Protein AF-A0A0M9ZTM3-F1 (afdb_monomer_lite)

Secondary structure (DSSP, 8-state):
------EEEETTEEEEEE-HHHHHHHHHHHHHHH----TTS-HHHHHHHHHHHHSS-HHHHHHHHHHT-S---S-EEEEEEHHHHHHHHHHHHHHHHHHHHTT---HHHHHHHHHHHHHHHHHHHHHHHTS------

Radius of gyration: 15.85 Å; chains: 1; bounding box: 47×35×42 Å

pLDDT: mean 73.2, std 14.17, range [39.12, 92.25]

Sequence (137 aa):
MRLRVQFTRDGEEFIARVRPYQADVIHRALTVFLDDGSDGDDGQDRDTALAVRLGASRETVQALAGHFAIGWTESRELRLTVDELHLLHSALTGAPVLFLERGLFSEKAFHEATDSYREHFDELALNFANYPHRQGS

Structure (mmCIF, N/CA/C/O backbone):
data_AF-A0A0M9ZTM3-F1
#
_entry.id   AF-A0A0M9ZTM3-F1
#
loop_
_atom_site.group_PDB
_atom_site.id
_atom_site.type_symbol
_atom_site.label_atom_id
_atom_site.label_alt_id
_atom_site.label_comp_id
_atom_site.label_asym_id
_atom_site.label_entity_id
_atom_site.label_seq_id
_atom_site.pdbx_PDB_ins_code
_atom_site.Cartn_x
_atom_site.Cartn_y
_atom_site.Cartn_z
_atom_site.occupancy
_atom_site.B_iso_or_equiv
_atom_site.auth_seq_id
_atom_site.auth_comp_id
_atom_site.auth_asym_id
_atom_site.auth_atom_id
_atom_site.pdbx_PDB_model_num
ATOM 1 N N . MET A 1 1 ? 16.349 -2.673 8.811 1.00 39.12 1 MET A N 1
ATOM 2 C CA . MET A 1 1 ? 15.624 -1.714 9.687 1.00 39.12 1 MET A CA 1
ATOM 3 C C . MET A 1 1 ? 14.204 -2.253 9.855 1.00 39.12 1 MET A C 1
ATOM 5 O O . MET A 1 1 ? 13.604 -2.570 8.847 1.00 39.12 1 MET A O 1
ATOM 9 N N . ARG A 1 2 ? 13.668 -2.471 11.068 1.00 39.25 2 ARG A N 1
ATOM 10 C CA . ARG A 1 2 ? 12.365 -3.168 11.235 1.00 39.25 2 ARG A CA 1
ATOM 11 C C . ARG A 1 2 ? 11.164 -2.206 11.136 1.00 39.25 2 ARG A C 1
ATOM 13 O O . ARG A 1 2 ? 11.061 -1.275 11.931 1.00 39.25 2 ARG A O 1
ATOM 20 N N . LEU A 1 3 ? 10.261 -2.440 10.179 1.00 48.16 3 LEU A N 1
ATOM 21 C CA . LEU A 1 3 ? 8.952 -1.780 10.019 1.00 48.16 3 LEU A CA 1
ATOM 22 C C . LEU A 1 3 ? 7.860 -2.435 10.867 1.00 48.16 3 LEU A C 1
ATOM 24 O O . LEU A 1 3 ? 7.270 -3.421 10.452 1.00 48.16 3 LEU A O 1
ATOM 28 N N . ARG A 1 4 ? 7.506 -1.835 12.007 1.00 50.59 4 ARG A N 1
ATOM 29 C CA . ARG A 1 4 ? 6.319 -2.250 12.770 1.00 50.59 4 ARG A CA 1
ATOM 30 C C . ARG A 1 4 ? 5.085 -1.473 12.339 1.00 50.59 4 ARG A C 1
ATOM 32 O O . ARG A 1 4 ? 5.089 -0.249 12.445 1.00 50.59 4 ARG A O 1
ATOM 39 N N . VAL A 1 5 ? 4.054 -2.181 11.883 1.00 57.62 5 VAL A N 1
ATOM 40 C CA . VAL A 1 5 ? 2.706 -1.638 11.687 1.00 57.62 5 VAL A CA 1
ATOM 41 C C . VAL A 1 5 ? 1.782 -2.407 12.619 1.00 57.62 5 VAL A C 1
ATOM 43 O O . VAL A 1 5 ? 1.770 -3.633 12.608 1.00 57.62 5 VAL A O 1
ATOM 46 N N . GLN A 1 6 ? 1.071 -1.688 13.483 1.00 59.62 6 GLN A N 1
ATOM 47 C CA . GLN A 1 6 ? 0.073 -2.278 14.365 1.00 59.62 6 GLN A CA 1
ATOM 48 C C . GLN A 1 6 ? -1.288 -2.071 13.723 1.00 59.62 6 GLN A C 1
ATOM 50 O O . GLN A 1 6 ? -1.645 -0.930 13.429 1.00 59.62 6 GLN A O 1
ATOM 55 N N . PHE A 1 7 ? -2.006 -3.170 13.510 1.00 62.34 7 PHE A N 1
ATOM 56 C CA . PHE A 1 7 ? -3.341 -3.164 12.940 1.00 62.34 7 PHE A CA 1
ATOM 57 C C . PHE A 1 7 ? -4.362 -3.484 14.015 1.00 62.34 7 PHE A C 1
ATOM 59 O O . PHE A 1 7 ? -4.269 -4.512 14.685 1.00 62.34 7 PHE A O 1
ATOM 66 N N . THR A 1 8 ? -5.337 -2.598 14.172 1.00 64.31 8 THR A N 1
ATOM 67 C CA . THR A 1 8 ? -6.471 -2.816 15.073 1.00 64.31 8 THR A CA 1
ATOM 68 C C . THR A 1 8 ? -7.734 -2.808 14.231 1.00 64.31 8 THR A C 1
ATOM 70 O O . THR A 1 8 ? -7.936 -1.881 13.452 1.00 64.31 8 THR A O 1
ATOM 73 N N . ARG A 1 9 ? -8.559 -3.849 14.340 1.00 63.78 9 ARG A N 1
ATOM 74 C CA . ARG A 1 9 ? -9.822 -3.924 13.601 1.00 63.78 9 ARG A CA 1
ATOM 75 C C . ARG A 1 9 ? -10.858 -3.007 14.256 1.00 63.78 9 ARG A C 1
ATOM 77 O O . ARG A 1 9 ? -11.097 -3.135 15.454 1.00 63.78 9 ARG A O 1
ATOM 84 N N . ASP A 1 10 ? -11.471 -2.132 13.467 1.00 68.00 10 ASP A N 1
ATOM 85 C CA . ASP A 1 10 ? -12.567 -1.231 13.840 1.00 68.00 10 ASP A CA 1
ATOM 86 C C . ASP A 1 10 ? -13.737 -1.490 12.873 1.00 68.00 10 ASP A C 1
ATOM 88 O O . ASP A 1 10 ? -13.832 -0.909 11.796 1.00 68.00 10 ASP A O 1
ATOM 92 N N . GLY A 1 11 ? -14.572 -2.485 13.196 1.00 72.69 11 GLY A N 1
ATOM 93 C CA . GLY A 1 11 ? -15.633 -2.956 12.297 1.00 72.69 11 GLY A CA 1
ATOM 94 C C . GLY A 1 11 ? -15.095 -3.627 11.023 1.00 72.69 11 GLY A C 1
ATOM 95 O O . GLY A 1 11 ? -14.496 -4.710 11.086 1.00 72.69 11 GLY A O 1
ATOM 96 N N . GLU A 1 12 ? -15.361 -3.007 9.872 1.00 71.88 12 GLU A N 1
ATOM 97 C CA . GLU A 1 12 ? -14.883 -3.435 8.544 1.00 71.88 12 GLU A CA 1
ATOM 98 C C . GLU A 1 12 ? -13.535 -2.803 8.157 1.00 71.88 12 GLU A C 1
ATOM 100 O O . GLU A 1 12 ? -12.929 -3.199 7.161 1.00 71.88 12 GLU A O 1
ATOM 105 N N . GLU A 1 13 ? -13.032 -1.869 8.966 1.00 75.56 13 GLU A N 1
ATOM 106 C CA . GLU A 1 13 ? -11.798 -1.133 8.708 1.00 75.56 13 GLU A CA 1
ATOM 107 C C . GLU A 1 13 ? -10.654 -1.578 9.629 1.00 75.56 13 GLU A C 1
ATOM 109 O O . GLU A 1 13 ? -10.837 -2.170 10.699 1.00 75.56 13 GLU A O 1
ATOM 114 N N . PHE A 1 14 ? -9.436 -1.256 9.205 1.00 77.38 14 PHE A N 1
ATOM 115 C CA . PHE A 1 14 ? -8.188 -1.565 9.883 1.00 77.38 14 PHE A CA 1
ATOM 116 C C . PHE A 1 14 ? -7.436 -0.283 10.176 1.00 77.38 14 PHE A C 1
ATOM 118 O O . PHE A 1 14 ? -7.051 0.453 9.271 1.00 77.38 14 PHE A O 1
ATOM 125 N N . ILE A 1 15 ? -7.193 -0.032 11.458 1.00 80.50 15 ILE A N 1
ATOM 126 C CA . ILE A 1 15 ? -6.420 1.117 11.911 1.00 80.50 15 ILE A CA 1
ATOM 127 C C . ILE A 1 15 ? -4.945 0.743 11.894 1.00 80.50 15 ILE A C 1
ATOM 129 O O . ILE A 1 15 ? -4.520 -0.112 12.671 1.00 80.50 15 ILE A O 1
ATOM 133 N N . ALA A 1 16 ? -4.176 1.405 11.035 1.00 79.69 16 ALA A N 1
ATOM 134 C CA . ALA A 1 16 ? -2.741 1.241 10.882 1.00 79.69 16 ALA A CA 1
ATOM 135 C C . ALA A 1 16 ? -2.006 2.498 11.346 1.00 79.69 16 ALA A C 1
ATOM 137 O O . ALA A 1 16 ? -2.215 3.584 10.805 1.00 79.69 16 ALA A O 1
ATOM 138 N N . ARG A 1 17 ? -1.085 2.362 12.304 1.00 84.38 17 ARG A N 1
ATOM 139 C CA . ARG A 1 17 ? -0.156 3.453 12.630 1.00 84.38 17 ARG A CA 1
ATOM 140 C C . ARG A 1 17 ? 1.049 3.413 11.694 1.00 84.38 17 ARG A C 1
ATOM 142 O O . ARG A 1 17 ? 1.871 2.502 11.782 1.00 84.38 17 ARG A O 1
ATOM 149 N N . VAL A 1 18 ? 1.174 4.427 10.846 1.00 83.12 18 VAL A N 1
ATOM 150 C CA . VAL A 1 18 ? 2.196 4.528 9.799 1.00 83.12 18 VAL A CA 1
ATOM 151 C C . VAL A 1 18 ? 3.156 5.673 10.120 1.00 83.12 18 VAL A C 1
ATOM 153 O O . VAL A 1 18 ? 2.751 6.806 10.377 1.00 83.12 18 VAL A O 1
ATOM 156 N N . ARG A 1 19 ? 4.455 5.377 10.144 1.00 84.44 19 ARG A N 1
ATOM 157 C CA . ARG A 1 19 ? 5.541 6.351 10.334 1.00 84.44 19 ARG A CA 1
ATOM 158 C C . ARG A 1 19 ? 5.944 6.978 8.993 1.00 84.44 19 ARG A C 1
ATOM 160 O O . ARG A 1 19 ? 5.804 6.315 7.968 1.00 84.44 19 ARG A O 1
ATOM 167 N N . PRO A 1 20 ? 6.559 8.176 8.990 1.00 83.88 20 PRO A N 1
ATOM 168 C CA . PRO A 1 20 ? 6.996 8.861 7.769 1.00 83.88 20 PRO A CA 1
ATOM 169 C C . PRO A 1 20 ? 7.740 7.991 6.750 1.00 83.88 20 PRO A C 1
ATOM 171 O O . PRO A 1 20 ? 7.371 7.934 5.584 1.00 83.88 20 PRO A O 1
ATOM 174 N N . TYR A 1 21 ? 8.751 7.246 7.195 1.00 78.69 21 TYR A N 1
ATOM 175 C CA . TYR A 1 21 ? 9.531 6.395 6.295 1.00 78.69 21 TYR A CA 1
ATOM 176 C C . TYR A 1 21 ? 8.727 5.199 5.753 1.00 78.69 21 TYR A C 1
ATOM 178 O O . TYR A 1 21 ? 9.032 4.695 4.680 1.00 78.69 21 TYR A O 1
ATOM 186 N N . GLN A 1 22 ? 7.716 4.725 6.493 1.00 80.00 22 GLN A N 1
ATOM 187 C CA . GLN A 1 22 ? 6.838 3.641 6.046 1.00 80.00 22 GLN A CA 1
ATOM 188 C C . GLN A 1 22 ? 5.893 4.157 4.964 1.00 80.00 22 GLN A C 1
ATOM 190 O O . GLN A 1 22 ? 5.705 3.475 3.967 1.00 80.00 22 GLN A O 1
ATOM 195 N N . ALA A 1 23 ? 5.360 5.371 5.132 1.00 85.94 23 ALA A N 1
ATOM 196 C CA . ALA A 1 23 ? 4.562 6.030 4.105 1.00 85.94 23 ALA A CA 1
ATOM 197 C C . ALA A 1 23 ? 5.363 6.197 2.806 1.00 85.94 23 ALA A C 1
ATOM 199 O O . ALA A 1 23 ? 4.877 5.835 1.745 1.00 85.94 23 ALA A O 1
ATOM 200 N N . ASP A 1 24 ? 6.622 6.624 2.895 1.00 83.31 24 ASP A N 1
ATOM 201 C CA . ASP A 1 24 ? 7.496 6.761 1.726 1.00 83.31 24 ASP A CA 1
ATOM 202 C C . ASP A 1 24 ? 7.786 5.420 1.017 1.00 83.31 24 ASP A C 1
ATOM 204 O O . ASP A 1 24 ? 7.786 5.344 -0.212 1.00 83.31 24 ASP A O 1
ATOM 208 N N . VAL A 1 25 ? 7.986 4.334 1.771 1.00 82.31 25 VAL A N 1
ATOM 209 C CA . VAL A 1 25 ? 8.140 2.982 1.202 1.00 82.31 25 VAL A CA 1
ATOM 210 C C . VAL A 1 25 ? 6.851 2.511 0.525 1.00 82.31 25 VAL A C 1
ATOM 212 O O . VAL A 1 25 ? 6.907 2.020 -0.600 1.00 82.31 25 VAL A O 1
ATOM 215 N N . ILE A 1 26 ? 5.698 2.686 1.176 1.00 86.38 26 ILE A N 1
ATOM 216 C CA . ILE A 1 26 ? 4.386 2.309 0.632 1.00 86.38 26 ILE A CA 1
ATOM 217 C C . ILE A 1 26 ? 4.083 3.100 -0.641 1.00 86.38 26 ILE A C 1
ATOM 219 O O . ILE A 1 26 ? 3.704 2.518 -1.653 1.00 86.38 26 ILE A O 1
ATOM 223 N N . HIS A 1 27 ? 4.298 4.416 -0.608 1.00 88.19 27 HIS A N 1
ATOM 224 C CA . HIS A 1 27 ? 4.125 5.289 -1.759 1.00 88.19 27 HIS A CA 1
ATOM 225 C C . HIS A 1 27 ? 4.953 4.784 -2.941 1.00 88.19 27 HIS A C 1
ATOM 227 O O . HIS A 1 27 ? 4.405 4.542 -4.011 1.00 88.19 27 HIS A O 1
ATOM 233 N N . ARG A 1 28 ? 6.252 4.530 -2.728 1.00 83.94 28 ARG A N 1
ATOM 234 C CA . ARG A 1 28 ? 7.142 4.004 -3.773 1.00 83.94 28 ARG A CA 1
ATOM 235 C C . ARG A 1 28 ? 6.688 2.647 -4.310 1.00 83.94 28 ARG A C 1
ATOM 237 O O . ARG A 1 28 ? 6.723 2.436 -5.522 1.00 83.94 28 ARG A O 1
ATOM 244 N N . ALA A 1 29 ? 6.251 1.750 -3.428 1.00 85.31 29 ALA A N 1
ATOM 245 C CA . ALA A 1 29 ? 5.746 0.436 -3.809 1.00 85.31 29 ALA A CA 1
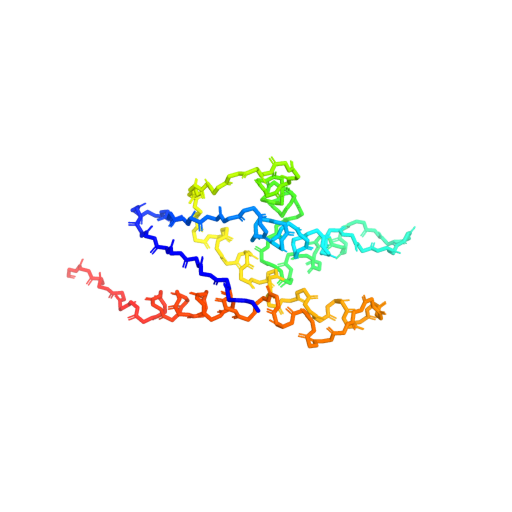ATOM 246 C C . ALA A 1 29 ? 4.458 0.517 -4.637 1.00 85.31 29 ALA A C 1
ATOM 248 O O . ALA A 1 29 ? 4.280 -0.302 -5.523 1.00 85.31 29 ALA A O 1
ATOM 249 N N . LEU A 1 30 ? 3.582 1.497 -4.409 1.00 89.06 30 LEU A N 1
ATOM 250 C CA . LEU A 1 30 ? 2.384 1.701 -5.232 1.00 89.06 30 LEU A CA 1
ATOM 251 C C . LEU A 1 30 ? 2.726 2.373 -6.569 1.00 89.06 30 LEU A C 1
ATOM 253 O O . LEU A 1 30 ? 2.248 1.953 -7.623 1.00 89.06 30 LEU A O 1
ATOM 257 N N . THR A 1 31 ? 3.593 3.388 -6.555 1.00 88.56 31 THR A N 1
ATOM 258 C CA . THR A 1 31 ? 3.920 4.157 -7.764 1.00 88.56 31 THR A CA 1
ATOM 259 C C . THR A 1 31 ? 4.721 3.366 -8.791 1.00 88.56 31 THR A C 1
ATOM 261 O O . THR A 1 31 ? 4.598 3.649 -9.978 1.00 88.56 31 THR A O 1
ATOM 264 N N . VAL A 1 32 ? 5.491 2.347 -8.384 1.00 83.06 32 VAL A N 1
ATOM 265 C CA . VAL A 1 32 ? 6.266 1.527 -9.338 1.00 83.06 32 VAL A CA 1
ATOM 266 C C . VAL A 1 32 ? 5.373 0.798 -10.354 1.00 83.06 32 VAL A C 1
ATOM 268 O O . VAL A 1 32 ? 5.798 0.567 -11.482 1.00 83.06 32 VAL A O 1
ATOM 271 N N . PHE A 1 33 ? 4.127 0.483 -9.982 1.00 83.69 33 PHE A N 1
ATOM 272 C CA . PHE A 1 33 ? 3.141 -0.139 -10.874 1.00 83.69 33 PHE A CA 1
ATOM 273 C C . PHE A 1 33 ? 2.419 0.873 -11.766 1.00 83.69 33 PHE A C 1
ATOM 275 O O . PHE A 1 33 ? 1.879 0.499 -12.803 1.00 83.69 33 PHE A O 1
ATOM 282 N N . LEU A 1 34 ? 2.389 2.146 -11.364 1.00 84.69 34 LEU A N 1
ATOM 283 C CA . LEU A 1 34 ? 1.793 3.224 -12.153 1.00 84.69 34 LEU A CA 1
ATOM 284 C C . LEU A 1 34 ? 2.735 3.698 -13.261 1.00 84.69 34 LEU A C 1
ATOM 286 O O . LEU A 1 34 ? 2.265 4.089 -14.332 1.00 84.69 34 LEU A O 1
ATOM 290 N N . ASP A 1 35 ? 4.034 3.648 -12.978 1.00 74.31 35 ASP A N 1
ATOM 291 C CA . ASP A 1 35 ? 5.118 4.122 -13.825 1.00 74.31 35 ASP A CA 1
ATOM 292 C C . ASP A 1 35 ? 5.670 2.947 -14.644 1.00 74.31 35 ASP A C 1
ATOM 294 O O . ASP A 1 35 ? 6.667 2.325 -14.282 1.00 74.31 35 ASP A O 1
ATOM 298 N N . ASP A 1 36 ? 4.963 2.550 -15.702 1.00 61.84 36 ASP A N 1
ATOM 299 C CA . ASP A 1 36 ? 5.471 1.595 -16.691 1.00 61.84 36 ASP A CA 1
ATOM 300 C C . ASP A 1 36 ? 5.882 2.367 -17.943 1.00 61.84 36 ASP A C 1
ATOM 302 O O . ASP A 1 36 ? 5.035 2.829 -18.702 1.00 61.84 36 ASP A O 1
ATOM 306 N N . GLY A 1 37 ? 7.194 2.591 -18.086 1.00 54.69 37 GLY A N 1
ATOM 307 C CA . GLY A 1 37 ? 7.836 3.463 -19.081 1.00 54.69 37 GLY A CA 1
ATOM 308 C C . GLY A 1 37 ? 7.758 2.972 -20.532 1.00 54.69 37 GLY A C 1
ATOM 309 O O . GLY A 1 37 ? 8.719 3.095 -21.286 1.00 54.69 37 GLY A O 1
ATOM 310 N N . SER A 1 38 ? 6.643 2.372 -20.927 1.00 51.12 38 SER A N 1
ATOM 311 C CA . SER A 1 38 ? 6.388 1.824 -22.252 1.00 51.12 38 SER A CA 1
ATOM 312 C C . SER A 1 38 ? 5.659 2.850 -23.120 1.00 51.12 38 SER A C 1
ATOM 314 O O . SER A 1 38 ? 4.485 2.674 -23.377 1.00 51.12 38 SER A O 1
ATOM 316 N N . ASP A 1 39 ? 6.328 3.905 -23.599 1.00 50.81 39 ASP A N 1
ATOM 317 C CA . ASP A 1 39 ? 5.800 5.052 -24.388 1.00 50.81 39 ASP A CA 1
ATOM 318 C C . ASP A 1 39 ? 4.941 4.756 -25.658 1.00 50.81 39 ASP A C 1
ATOM 320 O O . ASP A 1 39 ? 4.693 5.657 -26.458 1.00 50.81 39 ASP A O 1
ATOM 324 N N . GLY A 1 40 ? 4.439 3.540 -25.885 1.00 51.25 40 GLY A N 1
ATOM 325 C CA . GLY A 1 40 ? 3.707 3.196 -27.106 1.00 51.25 40 GLY A CA 1
ATOM 326 C C . GLY A 1 40 ? 2.656 2.093 -27.015 1.00 51.25 40 GLY A C 1
ATOM 327 O O . GLY A 1 40 ? 2.336 1.553 -28.067 1.00 51.25 40 GLY A O 1
ATOM 328 N N . ASP A 1 41 ? 2.134 1.748 -25.833 1.00 55.03 41 ASP A N 1
ATOM 329 C CA . ASP A 1 41 ? 1.102 0.704 -25.706 1.00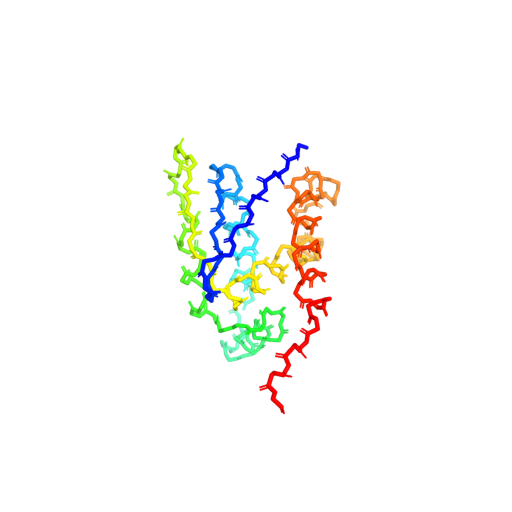 55.03 41 ASP A CA 1
ATOM 330 C C . ASP A 1 41 ? -0.220 1.255 -25.155 1.00 55.03 41 ASP A C 1
ATOM 332 O O . ASP A 1 41 ? -0.219 2.097 -24.247 1.00 55.03 41 ASP A O 1
ATOM 336 N N . ASP A 1 42 ? -1.332 0.807 -25.740 1.00 59.69 42 ASP A N 1
ATOM 337 C CA . ASP A 1 42 ? -2.684 1.286 -25.457 1.00 59.69 42 ASP A CA 1
ATOM 338 C C . ASP A 1 42 ? -2.981 1.165 -23.953 1.00 59.69 42 ASP A C 1
ATOM 340 O O . ASP A 1 42 ? -2.841 0.103 -23.346 1.00 59.69 42 ASP A O 1
ATOM 344 N N . GLY A 1 43 ? -3.409 2.264 -23.318 1.00 62.00 43 GLY A N 1
ATOM 345 C CA . GLY A 1 43 ? -3.604 2.338 -21.859 1.00 62.00 43 GLY A CA 1
ATOM 346 C C . GLY A 1 43 ? -4.512 1.245 -21.266 1.00 62.00 43 GLY A C 1
ATOM 347 O O . GLY A 1 43 ? -4.401 0.939 -20.081 1.00 62.00 43 GLY A O 1
ATOM 348 N N . GLN A 1 44 ? -5.341 0.608 -22.098 1.00 66.75 44 GLN A N 1
ATOM 349 C CA . GLN A 1 44 ? -6.213 -0.511 -21.745 1.00 66.75 44 GLN A CA 1
ATOM 350 C C . GLN A 1 44 ? -5.443 -1.768 -21.295 1.00 66.75 44 GLN A C 1
ATOM 352 O O . GLN A 1 44 ? -5.843 -2.419 -20.323 1.00 66.75 44 GLN A O 1
ATOM 357 N N . ASP A 1 45 ? -4.328 -2.102 -21.950 1.00 72.06 45 ASP A N 1
ATOM 358 C CA . ASP A 1 45 ? -3.529 -3.289 -21.613 1.00 72.06 45 ASP A CA 1
ATOM 359 C C . ASP A 1 45 ? -2.759 -3.072 -20.307 1.00 72.06 45 ASP A C 1
ATOM 361 O O . ASP A 1 45 ? -2.647 -3.976 -19.472 1.00 72.06 45 ASP A O 1
ATOM 365 N N . ARG A 1 46 ? -2.336 -1.829 -20.052 1.00 73.75 46 ARG A N 1
ATOM 366 C CA . ARG A 1 46 ? -1.700 -1.443 -18.785 1.00 73.75 46 ARG A CA 1
ATOM 367 C C . ARG A 1 46 ? -2.661 -1.513 -17.610 1.00 73.75 46 ARG A C 1
ATOM 369 O O . ARG A 1 46 ? -2.289 -2.005 -16.546 1.00 73.75 46 ARG A O 1
ATOM 376 N N . ASP A 1 47 ? -3.884 -1.030 -17.786 1.00 81.38 47 ASP A N 1
ATOM 377 C CA . ASP A 1 47 ? -4.890 -1.064 -16.726 1.00 81.38 47 ASP A CA 1
ATOM 378 C C . ASP A 1 47 ? -5.325 -2.502 -16.432 1.00 81.38 47 ASP A C 1
ATOM 380 O O . ASP A 1 47 ? -5.498 -2.874 -15.271 1.00 81.38 47 ASP A O 1
ATOM 384 N N . THR A 1 48 ? -5.379 -3.346 -17.465 1.00 82.44 48 THR A N 1
ATOM 385 C CA . THR A 1 48 ? -5.604 -4.787 -17.316 1.00 82.44 48 THR A CA 1
ATOM 386 C C . THR A 1 48 ? -4.459 -5.456 -16.555 1.00 82.44 48 THR A C 1
ATOM 388 O O . THR A 1 48 ? -4.705 -6.198 -15.605 1.00 82.44 48 THR A O 1
ATOM 391 N N . ALA A 1 49 ? -3.200 -5.174 -16.905 1.00 81.56 49 ALA A N 1
ATOM 392 C CA . ALA A 1 49 ? -2.042 -5.721 -16.198 1.00 81.56 49 ALA A CA 1
ATOM 393 C C . ALA A 1 49 ? -2.006 -5.292 -14.722 1.00 81.56 49 ALA A C 1
ATOM 395 O O . ALA A 1 49 ? -1.662 -6.090 -13.847 1.00 81.56 49 ALA A O 1
ATOM 396 N N . LEU A 1 50 ? -2.391 -4.048 -14.434 1.00 84.88 50 LEU A N 1
ATOM 397 C CA . LEU A 1 50 ? -2.463 -3.508 -13.080 1.00 84.88 50 LEU A CA 1
ATOM 398 C C . LEU A 1 50 ? -3.586 -4.176 -12.271 1.00 84.88 50 LEU A C 1
ATOM 400 O O . LEU A 1 50 ? -3.336 -4.618 -11.149 1.00 84.88 50 LEU A O 1
ATOM 404 N N . ALA A 1 51 ? -4.762 -4.374 -12.873 1.00 87.25 51 ALA A N 1
ATOM 405 C CA . ALA A 1 51 ? -5.858 -5.130 -12.270 1.00 87.25 51 ALA A CA 1
ATOM 406 C C . ALA A 1 51 ? -5.479 -6.592 -11.990 1.00 87.25 51 ALA A C 1
ATOM 408 O O . ALA A 1 51 ? -5.810 -7.117 -10.931 1.00 87.25 51 ALA A O 1
ATOM 409 N N . VAL A 1 52 ? -4.738 -7.244 -12.890 1.00 84.88 52 VAL A N 1
ATOM 410 C CA . VAL A 1 52 ? -4.269 -8.626 -12.686 1.00 84.88 52 VAL A CA 1
ATOM 411 C C . VAL A 1 52 ? -3.241 -8.714 -11.558 1.00 84.88 52 VAL A C 1
ATOM 413 O O . VAL A 1 52 ? -3.299 -9.634 -10.747 1.00 84.88 52 VAL A O 1
ATOM 416 N N . ARG A 1 53 ? -2.289 -7.776 -11.496 1.00 84.56 53 ARG A N 1
ATOM 417 C CA . ARG A 1 53 ? -1.191 -7.809 -10.515 1.00 84.56 53 ARG A CA 1
ATOM 418 C C . ARG A 1 53 ? -1.623 -7.380 -9.118 1.00 84.56 53 ARG A C 1
ATOM 420 O O . ARG A 1 53 ? -1.118 -7.923 -8.143 1.00 84.56 53 ARG A O 1
ATOM 427 N N . LEU A 1 54 ? -2.497 -6.382 -9.028 1.00 86.94 54 LEU A N 1
ATOM 428 C CA . LEU A 1 54 ? -2.844 -5.721 -7.770 1.00 86.94 54 LEU A CA 1
ATOM 429 C C . LEU A 1 54 ? -4.298 -5.937 -7.341 1.00 86.94 54 LEU A C 1
ATOM 431 O O . LEU A 1 54 ? -4.669 -5.517 -6.249 1.00 86.94 54 LEU A O 1
ATOM 435 N N . GLY A 1 55 ? -5.131 -6.540 -8.193 1.00 88.12 55 GLY A N 1
ATOM 436 C CA . GLY A 1 55 ? -6.562 -6.696 -7.933 1.00 88.12 55 GLY A CA 1
ATOM 437 C C . GLY A 1 55 ? -7.340 -5.376 -7.934 1.00 88.12 55 GLY A C 1
ATOM 438 O O . GLY A 1 55 ? -8.474 -5.346 -7.470 1.00 88.12 55 GLY A O 1
ATOM 439 N N . ALA A 1 56 ? -6.746 -4.281 -8.421 1.00 89.94 56 ALA A N 1
ATOM 440 C CA . ALA A 1 56 ? -7.299 -2.934 -8.312 1.00 89.94 56 ALA A CA 1
ATOM 441 C C . ALA A 1 56 ? -7.182 -2.145 -9.623 1.00 89.94 56 ALA A C 1
ATOM 443 O O . ALA A 1 56 ? -6.304 -2.400 -10.444 1.00 89.94 56 ALA A O 1
ATOM 444 N N . SER A 1 57 ? -8.058 -1.155 -9.803 1.00 90.62 57 SER A N 1
ATOM 445 C CA . SER A 1 57 ? -7.981 -0.224 -10.933 1.00 90.62 57 SER A CA 1
ATOM 446 C C . SER A 1 57 ? -6.822 0.765 -10.769 1.00 90.62 57 SER A C 1
ATOM 448 O O . SER A 1 57 ? -6.399 1.056 -9.645 1.00 90.62 57 SER A O 1
ATOM 450 N N . ARG A 1 58 ? -6.348 1.358 -11.874 1.00 89.69 58 ARG A N 1
ATOM 451 C CA . ARG A 1 58 ? -5.336 2.429 -11.832 1.00 89.69 58 ARG A CA 1
ATOM 452 C C . ARG A 1 58 ? -5.755 3.571 -10.906 1.00 89.69 58 ARG A C 1
ATOM 454 O O . ARG A 1 58 ? -4.935 4.056 -10.132 1.00 89.69 58 ARG A O 1
ATOM 461 N N . GLU A 1 59 ? -7.017 3.979 -10.977 1.00 91.00 59 GLU A N 1
ATOM 462 C CA . GLU A 1 59 ? -7.588 5.075 -10.188 1.00 91.00 59 GLU A CA 1
ATOM 463 C C . GLU A 1 59 ? -7.541 4.759 -8.690 1.00 91.00 59 GLU A C 1
ATOM 465 O O . GLU A 1 59 ? -7.114 5.591 -7.892 1.00 91.00 59 GLU A O 1
ATOM 470 N N . THR A 1 60 ? -7.889 3.527 -8.310 1.00 91.94 60 THR A N 1
ATOM 471 C CA . THR A 1 60 ? -7.792 3.047 -6.924 1.00 91.94 60 THR A CA 1
ATOM 472 C C . THR A 1 60 ? -6.346 3.075 -6.429 1.00 91.94 60 THR A C 1
ATOM 474 O O . THR A 1 60 ? -6.076 3.554 -5.328 1.00 91.94 60 THR A O 1
ATOM 477 N N . VAL A 1 61 ? -5.396 2.613 -7.249 1.00 91.94 61 VAL A N 1
ATOM 478 C CA . VAL A 1 61 ? -3.969 2.617 -6.890 1.00 91.94 61 VAL A CA 1
ATOM 479 C C . VAL A 1 61 ? -3.425 4.038 -6.765 1.00 91.94 61 VAL A C 1
ATOM 481 O O . VAL A 1 61 ? -2.686 4.325 -5.825 1.00 91.94 61 VAL A O 1
ATOM 484 N N . GLN A 1 62 ? -3.815 4.948 -7.658 1.00 92.25 62 GLN A N 1
ATOM 485 C CA . GLN A 1 62 ? -3.445 6.363 -7.588 1.00 92.25 62 GLN A CA 1
ATOM 486 C C . GLN A 1 62 ? -4.015 7.048 -6.347 1.00 92.25 62 GLN A C 1
ATOM 488 O O . GLN A 1 62 ? -3.283 7.762 -5.660 1.00 92.25 62 GLN A O 1
ATOM 493 N N . ALA A 1 63 ? -5.294 6.820 -6.043 1.00 91.56 63 ALA A N 1
ATOM 494 C CA . ALA A 1 63 ? -5.941 7.378 -4.862 1.00 91.56 63 ALA A CA 1
ATOM 495 C C . ALA A 1 63 ? -5.225 6.922 -3.584 1.00 91.56 63 ALA A C 1
ATOM 497 O O . ALA A 1 63 ? -4.837 7.754 -2.759 1.00 91.56 63 ALA A O 1
ATOM 498 N N . LEU A 1 64 ? -4.955 5.617 -3.468 1.00 91.94 64 LEU A N 1
ATOM 499 C CA . LEU A 1 64 ? -4.258 5.073 -2.311 1.00 91.94 64 LEU A CA 1
ATOM 500 C C . LEU A 1 64 ? -2.811 5.572 -2.227 1.00 91.94 64 LEU A C 1
ATOM 502 O O . LEU A 1 64 ? -2.369 5.962 -1.149 1.00 91.94 64 LEU A O 1
ATOM 506 N N . ALA A 1 65 ? -2.079 5.638 -3.344 1.00 91.94 65 ALA A N 1
ATOM 507 C CA . ALA A 1 65 ? -0.734 6.218 -3.370 1.00 91.94 65 ALA A CA 1
ATOM 508 C C . ALA A 1 65 ? -0.747 7.679 -2.896 1.00 91.94 65 ALA A C 1
ATOM 510 O O . ALA A 1 65 ? 0.110 8.079 -2.109 1.00 91.94 65 ALA A O 1
ATOM 511 N N . GLY A 1 66 ? -1.766 8.449 -3.289 1.00 91.06 66 GLY A N 1
ATOM 512 C CA . GLY A 1 66 ? -1.979 9.826 -2.848 1.00 91.06 66 GLY A CA 1
ATOM 513 C C . GLY A 1 66 ? -2.061 9.980 -1.326 1.00 91.06 66 GLY A C 1
ATOM 514 O O . GLY A 1 66 ? -1.534 10.954 -0.788 1.00 91.06 66 GLY A O 1
ATOM 515 N N . HIS A 1 67 ? -2.626 9.004 -0.605 1.00 88.81 67 HIS A N 1
ATOM 516 C CA . HIS A 1 67 ? -2.667 9.027 0.865 1.00 88.81 67 HIS A CA 1
ATOM 517 C C . HIS A 1 67 ? -1.269 8.992 1.499 1.00 88.81 67 HIS A C 1
ATOM 519 O O . HIS A 1 67 ? -1.052 9.570 2.568 1.00 88.81 67 HIS A O 1
ATOM 525 N N . PHE A 1 68 ? -0.312 8.353 0.827 1.00 88.56 68 PHE A N 1
ATOM 526 C CA . PHE A 1 68 ? 1.068 8.204 1.286 1.00 88.56 68 PHE A CA 1
ATOM 527 C C . PHE A 1 68 ? 2.037 9.202 0.639 1.00 88.56 68 PHE A C 1
ATOM 529 O O . PHE A 1 68 ? 3.238 9.148 0.906 1.00 88.56 68 PHE A O 1
ATOM 536 N N . ALA A 1 69 ? 1.537 10.118 -0.195 1.00 85.44 69 ALA A N 1
ATOM 537 C CA . ALA A 1 69 ? 2.361 11.099 -0.885 1.00 85.44 69 ALA A CA 1
ATOM 538 C C . ALA A 1 69 ? 3.069 12.073 0.080 1.00 85.44 69 ALA A C 1
ATOM 540 O O . ALA A 1 69 ? 2.698 12.256 1.243 1.00 85.44 69 ALA A O 1
ATOM 541 N N . ILE A 1 70 ? 4.141 12.666 -0.448 1.00 76.00 70 ILE A N 1
ATOM 542 C CA . ILE A 1 70 ? 5.226 13.384 0.236 1.00 76.00 70 ILE A CA 1
ATOM 543 C C . ILE A 1 70 ? 4.732 14.353 1.329 1.00 76.00 70 ILE A C 1
ATOM 545 O O . ILE A 1 70 ? 3.782 15.107 1.140 1.00 76.00 70 ILE A O 1
ATOM 549 N N . GLY A 1 71 ? 5.463 14.395 2.452 1.00 72.12 71 GLY A N 1
ATOM 550 C CA . GLY A 1 71 ? 5.346 15.457 3.465 1.00 72.12 71 GLY A CA 1
ATOM 551 C C . GLY A 1 71 ? 4.956 14.989 4.865 1.00 72.12 71 GLY A C 1
ATOM 552 O O . GLY A 1 71 ? 4.619 15.804 5.722 1.00 72.12 71 GLY A O 1
ATOM 553 N N . TRP A 1 72 ? 4.986 13.684 5.127 1.00 85.12 72 TRP A N 1
ATOM 554 C CA . TRP A 1 72 ? 4.737 13.176 6.469 1.00 85.12 72 TRP A CA 1
ATOM 555 C C . TRP A 1 72 ? 5.925 13.502 7.379 1.00 85.12 72 TRP A C 1
ATOM 557 O O . TRP A 1 72 ? 7.007 12.947 7.226 1.00 85.12 72 TRP A O 1
ATOM 567 N N . THR A 1 73 ? 5.729 14.398 8.343 1.00 86.12 73 THR A N 1
ATOM 568 C CA . THR A 1 73 ? 6.716 14.703 9.395 1.00 86.12 73 THR A CA 1
ATOM 569 C C . THR A 1 73 ? 6.481 13.890 10.666 1.00 86.12 73 THR A C 1
ATOM 571 O O . THR A 1 73 ? 7.391 13.712 11.472 1.00 86.12 73 THR A O 1
ATOM 574 N N . GLU A 1 74 ? 5.275 13.346 10.830 1.00 86.44 74 GLU A N 1
ATOM 575 C CA . GLU A 1 74 ? 4.829 12.635 12.025 1.00 86.44 74 GLU A CA 1
ATOM 576 C C . GLU A 1 74 ? 4.155 11.306 11.668 1.00 86.44 74 GLU A C 1
ATOM 578 O O . GLU A 1 74 ? 3.796 11.051 10.516 1.00 86.44 74 GLU A O 1
ATOM 583 N N . SER A 1 75 ? 4.000 10.434 12.668 1.00 87.00 75 SER A N 1
ATOM 584 C CA . SER A 1 75 ? 3.231 9.197 12.491 1.00 87.00 75 SER A CA 1
ATOM 585 C C . SER A 1 75 ? 1.743 9.512 12.402 1.00 87.00 75 SER A C 1
ATOM 587 O O . SER A 1 75 ? 1.253 10.322 13.185 1.00 87.00 75 SER A O 1
ATOM 589 N N . ARG A 1 76 ? 1.019 8.828 11.518 1.00 87.50 76 ARG A N 1
ATOM 590 C CA . ARG A 1 76 ? -0.432 8.982 11.363 1.00 87.50 76 ARG A CA 1
ATOM 591 C C . ARG A 1 76 ? -1.133 7.648 11.536 1.00 87.50 76 ARG A C 1
ATOM 593 O O . ARG A 1 76 ? -0.559 6.600 11.250 1.00 87.50 76 ARG A O 1
ATOM 600 N N . GLU A 1 77 ? -2.364 7.706 12.013 1.00 87.44 77 GLU A N 1
ATOM 601 C CA . GLU A 1 77 ? -3.275 6.569 11.989 1.00 87.44 77 GLU A CA 1
ATOM 602 C C . GLU A 1 77 ? -4.101 6.650 10.712 1.00 87.44 77 GLU A C 1
ATOM 604 O O . GLU A 1 77 ? -4.690 7.688 10.409 1.00 87.44 77 GLU A O 1
ATOM 609 N N . LEU A 1 78 ? -4.091 5.567 9.946 1.00 84.06 78 LEU A N 1
ATOM 610 C CA . LEU A 1 78 ? -4.899 5.406 8.750 1.00 84.06 78 LEU A CA 1
ATOM 611 C C . LEU A 1 78 ? -5.949 4.344 9.003 1.00 84.06 78 LEU A C 1
ATOM 613 O O . LEU A 1 78 ? -5.653 3.328 9.626 1.00 84.06 78 LEU A O 1
ATOM 617 N N . ARG A 1 79 ? -7.149 4.578 8.485 1.00 86.19 79 ARG A N 1
ATOM 618 C CA . ARG A 1 79 ? -8.177 3.554 8.347 1.00 86.19 79 ARG A CA 1
ATOM 619 C C . ARG A 1 79 ? -8.064 2.984 6.946 1.00 86.19 79 ARG A C 1
ATOM 621 O O . ARG A 1 79 ? -8.012 3.748 5.989 1.00 86.19 79 ARG A O 1
ATOM 628 N N . LEU A 1 80 ? -7.940 1.670 6.867 1.00 84.25 80 LEU A N 1
ATOM 629 C CA . LEU A 1 80 ? -7.795 0.929 5.626 1.00 84.25 80 LEU A CA 1
ATOM 630 C C . LEU A 1 80 ? -8.891 -0.121 5.566 1.00 84.25 80 LEU A C 1
ATOM 632 O O . LEU A 1 80 ? -9.091 -0.877 6.515 1.00 84.25 80 LEU A O 1
ATOM 636 N N . THR A 1 81 ? -9.587 -0.184 4.450 1.00 86.44 81 THR A N 1
ATOM 637 C CA . THR A 1 81 ? -10.500 -1.279 4.131 1.00 86.44 81 THR A CA 1
ATOM 638 C C . THR A 1 81 ? -9.724 -2.573 3.872 1.00 86.44 81 THR A C 1
ATOM 640 O O . THR A 1 81 ? -8.507 -2.571 3.667 1.00 86.44 81 THR A O 1
ATOM 643 N N . VAL A 1 82 ? -10.429 -3.708 3.855 1.00 81.88 82 VAL A N 1
ATOM 644 C CA . VAL A 1 82 ? -9.840 -4.997 3.451 1.00 81.88 82 VAL A CA 1
ATOM 645 C C . VAL A 1 82 ? -9.230 -4.915 2.050 1.00 81.88 82 VAL A C 1
ATOM 647 O O . VAL A 1 82 ? -8.133 -5.434 1.846 1.00 81.88 82 VAL A O 1
ATOM 650 N N . ASP A 1 83 ? -9.892 -4.235 1.116 1.00 84.50 83 ASP A N 1
ATOM 651 C CA . ASP A 1 83 ? -9.426 -4.111 -0.267 1.00 84.50 83 ASP A CA 1
ATOM 652 C C . ASP A 1 83 ? -8.150 -3.269 -0.354 1.00 84.50 83 ASP A C 1
ATOM 654 O O . ASP A 1 83 ? -7.189 -3.656 -1.019 1.00 84.50 83 ASP A O 1
ATOM 658 N N . GLU A 1 84 ? -8.079 -2.161 0.390 1.00 88.62 84 GLU A N 1
ATOM 659 C CA . GLU A 1 84 ? -6.855 -1.358 0.486 1.00 88.62 84 GLU A CA 1
ATOM 660 C C . GLU A 1 84 ? -5.713 -2.144 1.135 1.00 88.62 84 GLU A C 1
ATOM 662 O O . GLU A 1 84 ? -4.569 -2.029 0.701 1.00 88.62 84 GLU A O 1
ATOM 667 N N . LEU A 1 85 ? -5.996 -2.988 2.132 1.00 84.88 85 LEU A N 1
ATOM 668 C CA . LEU A 1 85 ? -4.984 -3.880 2.699 1.00 84.88 85 LEU A CA 1
ATOM 669 C C . LEU A 1 85 ? -4.477 -4.902 1.675 1.00 84.88 85 LEU A C 1
ATOM 671 O O . LEU A 1 85 ? -3.267 -5.092 1.558 1.00 84.88 85 LEU A O 1
ATOM 675 N N . HIS A 1 86 ? -5.370 -5.543 0.921 1.00 84.44 86 HIS A N 1
ATOM 676 C CA . HIS A 1 86 ? -4.978 -6.496 -0.122 1.00 84.44 86 HIS A CA 1
ATOM 677 C C . HIS A 1 86 ? -4.134 -5.817 -1.200 1.00 84.44 86 HIS A C 1
ATOM 679 O O . HIS A 1 86 ? -3.116 -6.364 -1.631 1.00 84.44 86 HIS A O 1
ATOM 685 N N . LEU A 1 87 ? -4.507 -4.596 -1.581 1.00 90.31 87 LEU A N 1
ATOM 686 C CA . LEU A 1 87 ? -3.750 -3.786 -2.522 1.00 90.31 87 LEU A CA 1
ATOM 687 C C . LEU A 1 87 ? -2.350 -3.445 -1.983 1.00 90.31 87 LEU A C 1
ATOM 689 O O . LEU A 1 87 ? -1.361 -3.629 -2.692 1.00 90.31 87 LEU A O 1
ATOM 693 N N . LEU A 1 88 ? -2.235 -3.002 -0.726 1.00 88.00 88 LEU A N 1
ATOM 694 C CA . LEU A 1 88 ? -0.940 -2.713 -0.098 1.00 88.00 88 LEU A CA 1
ATOM 695 C C . LEU A 1 88 ? -0.047 -3.952 -0.023 1.00 88.00 88 LEU A C 1
ATOM 697 O O . LEU A 1 88 ? 1.140 -3.872 -0.345 1.00 88.00 88 LEU A O 1
ATOM 701 N N . HIS A 1 89 ? -0.610 -5.097 0.368 1.00 84.75 89 HIS A N 1
ATOM 702 C CA . HIS A 1 89 ? 0.111 -6.368 0.406 1.00 84.75 89 HIS A CA 1
ATOM 703 C C . HIS A 1 89 ? 0.623 -6.766 -0.976 1.00 84.75 89 HIS A C 1
ATOM 705 O O . HIS A 1 89 ? 1.814 -7.040 -1.134 1.00 84.75 89 HIS A O 1
ATOM 711 N N . SER A 1 90 ? -0.248 -6.719 -1.983 1.00 87.62 90 SER A N 1
ATOM 712 C CA . SER A 1 90 ? 0.091 -7.056 -3.369 1.00 87.62 90 SER A CA 1
ATOM 713 C C . SER A 1 90 ? 1.174 -6.127 -3.917 1.00 87.62 90 SER A C 1
ATOM 715 O O . SER A 1 90 ? 2.145 -6.579 -4.522 1.00 87.62 90 SER A O 1
ATOM 717 N N . ALA A 1 91 ? 1.073 -4.825 -3.638 1.00 88.25 91 ALA A N 1
ATOM 718 C CA . ALA A 1 91 ? 2.068 -3.852 -4.068 1.00 88.25 91 ALA A CA 1
ATOM 719 C C . ALA A 1 91 ? 3.433 -4.103 -3.412 1.00 88.25 91 ALA A C 1
ATOM 721 O O . ALA A 1 91 ? 4.457 -4.116 -4.091 1.00 88.25 91 ALA A O 1
ATOM 722 N N . LEU A 1 92 ? 3.475 -4.349 -2.102 1.00 84.19 92 LEU A N 1
ATOM 723 C CA . LEU A 1 92 ? 4.738 -4.518 -1.376 1.00 84.19 92 LEU A CA 1
ATOM 724 C C . LEU A 1 92 ? 5.411 -5.864 -1.635 1.00 84.19 92 LEU A C 1
ATOM 726 O O . LEU A 1 92 ? 6.637 -5.947 -1.575 1.00 84.19 92 LEU A O 1
ATOM 730 N N . THR A 1 93 ? 4.635 -6.891 -1.973 1.00 81.50 93 THR A N 1
ATOM 731 C CA . THR A 1 93 ? 5.162 -8.199 -2.383 1.00 81.50 93 THR A CA 1
ATOM 732 C C . THR A 1 93 ? 5.554 -8.240 -3.862 1.00 81.50 93 THR A C 1
ATOM 734 O O . THR A 1 93 ? 6.526 -8.910 -4.204 1.00 81.50 93 THR A O 1
ATOM 737 N N . GLY A 1 94 ? 4.867 -7.495 -4.734 1.00 79.75 94 GLY A N 1
ATOM 738 C CA . GLY A 1 94 ? 5.159 -7.444 -6.170 1.00 79.75 94 GLY A CA 1
ATOM 739 C C . GLY A 1 94 ? 6.227 -6.420 -6.580 1.00 79.75 94 GLY A C 1
ATOM 740 O O . GLY A 1 94 ? 6.952 -6.646 -7.548 1.00 79.75 94 GLY A O 1
ATOM 741 N N . ALA A 1 95 ? 6.381 -5.313 -5.844 1.00 75.94 95 ALA A N 1
ATOM 742 C CA . ALA A 1 95 ? 7.362 -4.267 -6.144 1.00 75.94 95 ALA A CA 1
ATOM 743 C C . ALA A 1 95 ? 8.815 -4.768 -6.302 1.00 75.94 95 ALA A C 1
ATOM 745 O O . ALA A 1 95 ? 9.463 -4.339 -7.262 1.00 75.94 95 ALA A O 1
ATOM 746 N N . PRO A 1 96 ? 9.361 -5.666 -5.448 1.00 69.38 96 PRO A N 1
ATOM 747 C CA . PRO A 1 96 ? 10.739 -6.128 -5.623 1.00 69.38 96 PRO A CA 1
ATOM 748 C C . PRO A 1 96 ? 10.975 -6.818 -6.971 1.00 69.38 96 PRO A C 1
ATOM 750 O O . PRO A 1 96 ? 12.045 -6.645 -7.551 1.00 69.38 96 PRO A O 1
ATOM 753 N N . VAL A 1 97 ? 9.980 -7.534 -7.505 1.00 63.81 97 VAL A N 1
ATOM 754 C CA . VAL A 1 97 ? 10.073 -8.184 -8.823 1.00 63.81 97 VAL A CA 1
ATOM 755 C C . VAL A 1 97 ? 10.250 -7.137 -9.924 1.00 63.81 97 VAL A C 1
ATOM 757 O O . VAL A 1 97 ? 11.170 -7.251 -10.727 1.00 63.81 97 VAL A O 1
ATOM 760 N N . LEU A 1 98 ? 9.461 -6.057 -9.904 1.00 63.38 98 LEU A N 1
ATOM 761 C CA . LEU A 1 98 ? 9.569 -4.973 -10.892 1.00 63.38 98 LEU A CA 1
ATOM 762 C C . LEU A 1 98 ? 10.886 -4.194 -10.785 1.00 63.38 98 LEU A C 1
ATOM 764 O O . LEU A 1 98 ? 11.452 -3.769 -11.792 1.00 63.38 98 LEU A O 1
ATOM 768 N N . PHE A 1 99 ? 11.401 -4.014 -9.570 1.00 63.09 99 PHE A N 1
ATOM 769 C CA . PHE A 1 99 ? 12.699 -3.379 -9.347 1.00 63.09 99 PHE A CA 1
ATOM 770 C C . PHE A 1 99 ? 13.870 -4.220 -9.883 1.00 63.09 99 PHE A C 1
ATOM 772 O O . PHE A 1 99 ? 14.828 -3.654 -10.421 1.00 63.09 99 PHE A O 1
ATOM 779 N N . LEU A 1 100 ? 13.778 -5.550 -9.774 1.00 59.69 100 LEU A N 1
ATOM 780 C CA . LEU A 1 100 ? 14.736 -6.488 -10.361 1.00 59.69 100 LEU A CA 1
ATOM 781 C C . LEU A 1 100 ? 14.636 -6.522 -11.892 1.00 59.69 100 LEU A C 1
ATOM 783 O O . LEU A 1 100 ? 15.658 -6.396 -12.563 1.00 59.69 100 LEU A O 1
ATOM 787 N N . GLU A 1 101 ? 13.425 -6.620 -12.449 1.00 59.22 101 GLU A N 1
ATOM 788 C CA . GLU A 1 101 ? 13.183 -6.644 -13.903 1.00 59.22 101 GLU A CA 1
ATOM 789 C C . GLU A 1 101 ? 13.698 -5.383 -14.611 1.00 59.22 101 GLU A C 1
ATOM 791 O O . GLU A 1 101 ? 14.182 -5.453 -15.739 1.00 59.22 101 GLU A O 1
ATOM 796 N N . ARG A 1 102 ? 13.650 -4.227 -13.938 1.00 63.38 102 ARG A N 1
ATOM 797 C CA . ARG A 1 102 ? 14.102 -2.939 -14.489 1.00 63.38 102 ARG A CA 1
ATOM 798 C C . ARG A 1 102 ? 15.588 -2.647 -14.251 1.00 63.38 102 ARG A C 1
ATOM 800 O O . ARG A 1 102 ? 16.070 -1.599 -14.670 1.00 63.38 102 ARG A O 1
ATOM 807 N N . GLY A 1 103 ? 16.323 -3.533 -13.571 1.00 57.81 103 GLY A N 1
ATOM 808 C CA . GLY A 1 103 ? 17.744 -3.332 -13.251 1.00 57.81 103 GLY A CA 1
ATOM 809 C C . GLY A 1 103 ? 18.013 -2.150 -12.308 1.00 57.81 103 GLY A C 1
ATOM 810 O O . GLY A 1 103 ? 19.133 -1.645 -12.251 1.00 57.81 103 GLY A O 1
ATOM 811 N N . LEU A 1 104 ? 16.990 -1.691 -11.581 1.00 56.78 104 LEU A N 1
ATOM 812 C CA . LEU A 1 104 ? 17.023 -0.462 -10.784 1.00 56.78 104 LEU A CA 1
ATOM 813 C C . LEU A 1 104 ? 17.416 -0.696 -9.316 1.00 56.78 104 LEU A C 1
ATOM 815 O O . LEU A 1 104 ? 17.438 0.267 -8.550 1.00 56.78 104 LEU A O 1
ATOM 819 N N . PHE A 1 105 ? 17.694 -1.937 -8.883 1.00 59.72 105 PHE A N 1
ATOM 820 C CA . PHE A 1 105 ? 17.814 -2.221 -7.448 1.00 59.72 105 PHE A CA 1
ATOM 821 C C . PHE A 1 105 ? 18.684 -3.424 -7.050 1.00 59.72 105 PHE A C 1
ATOM 823 O O . PHE A 1 105 ? 18.879 -4.369 -7.808 1.00 59.72 105 PHE A O 1
ATOM 830 N N . SER A 1 106 ? 19.162 -3.386 -5.798 1.00 60.38 106 SER A N 1
ATOM 8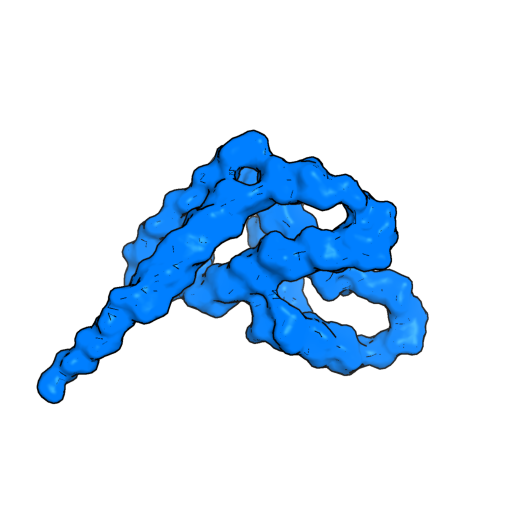31 C CA . SER A 1 106 ? 19.776 -4.511 -5.082 1.00 60.38 106 SER A CA 1
ATOM 832 C C . SER A 1 106 ? 18.736 -5.183 -4.183 1.00 60.38 106 SER A C 1
ATOM 834 O O . SER A 1 106 ? 18.237 -4.564 -3.240 1.00 60.38 106 SER A O 1
ATOM 836 N N . GLU A 1 107 ? 18.441 -6.456 -4.454 1.00 58.12 107 GLU A N 1
ATOM 837 C CA . GLU A 1 107 ? 17.454 -7.293 -3.750 1.00 58.12 107 GLU A CA 1
ATOM 838 C C . GLU A 1 107 ? 17.552 -7.196 -2.218 1.00 58.12 107 GLU A C 1
ATOM 840 O O . GLU A 1 107 ? 16.542 -7.113 -1.518 1.00 58.12 107 GLU A O 1
ATOM 845 N N . LYS A 1 108 ? 18.781 -7.138 -1.695 1.00 62.06 108 LYS A N 1
ATOM 846 C CA . LYS A 1 108 ? 19.059 -7.075 -0.258 1.00 62.06 108 LYS A CA 1
ATOM 847 C C . LYS A 1 108 ? 18.580 -5.768 0.380 1.00 62.06 108 LYS A C 1
ATOM 849 O O . LYS A 1 108 ? 17.996 -5.799 1.456 1.00 62.06 108 LYS A O 1
ATOM 854 N N . ALA A 1 109 ? 18.805 -4.627 -0.271 1.00 62.09 109 ALA A N 1
ATOM 855 C CA . ALA A 1 109 ? 18.441 -3.322 0.285 1.00 62.09 109 ALA A CA 1
ATOM 856 C C . ALA A 1 109 ? 16.918 -3.111 0.310 1.00 62.09 109 ALA A C 1
ATOM 858 O O . ALA A 1 109 ? 16.399 -2.457 1.213 1.00 62.09 109 ALA A O 1
ATOM 859 N N . PHE A 1 110 ? 16.203 -3.678 -0.666 1.00 61.97 110 PHE A N 1
ATOM 860 C CA . PHE A 1 110 ? 14.744 -3.621 -0.710 1.00 61.97 110 PHE A CA 1
ATOM 861 C C . PHE A 1 110 ? 14.114 -4.532 0.348 1.00 61.97 110 PHE A C 1
ATOM 863 O O . PHE A 1 110 ? 13.260 -4.071 1.107 1.00 61.97 110 PHE A O 1
ATOM 870 N N . HIS A 1 111 ? 14.569 -5.788 0.451 1.00 62.56 111 HIS A N 1
ATOM 871 C CA . HIS A 1 111 ? 14.121 -6.710 1.500 1.00 62.56 111 HIS A CA 1
ATOM 872 C C . HIS A 1 111 ? 14.392 -6.127 2.894 1.00 62.56 111 HIS A C 1
ATOM 874 O O . HIS A 1 111 ? 13.464 -5.951 3.677 1.00 62.56 111 HIS A O 1
ATOM 880 N N . GLU A 1 112 ? 15.604 -5.629 3.171 1.00 64.88 112 GLU A N 1
ATOM 881 C CA . GLU A 1 112 ? 15.924 -4.996 4.464 1.00 64.88 112 GLU A CA 1
ATOM 882 C C . GLU A 1 112 ? 15.036 -3.782 4.817 1.00 64.88 112 GLU A C 1
ATOM 884 O O . GLU A 1 112 ? 14.926 -3.420 6.001 1.00 64.88 112 GLU A O 1
ATOM 889 N N . ALA A 1 113 ? 14.434 -3.145 3.805 1.00 61.12 113 ALA A N 1
ATOM 890 C CA . ALA A 1 113 ? 13.522 -2.014 3.933 1.00 61.12 113 ALA A CA 1
ATOM 891 C C . ALA A 1 113 ? 12.033 -2.405 3.954 1.00 61.12 113 ALA A C 1
ATOM 893 O O . ALA A 1 113 ? 11.217 -1.556 4.302 1.00 61.12 113 ALA A O 1
ATOM 894 N N . THR A 1 114 ? 11.654 -3.641 3.611 1.00 64.56 114 THR A N 1
ATOM 895 C CA . THR A 1 114 ? 10.242 -4.062 3.471 1.00 64.56 114 THR A CA 1
ATOM 896 C C . THR A 1 114 ? 9.879 -5.338 4.235 1.00 64.56 114 THR A C 1
ATOM 898 O O . THR A 1 114 ? 8.700 -5.545 4.520 1.00 64.56 114 THR A O 1
ATOM 901 N N . ASP A 1 115 ? 10.861 -6.130 4.674 1.00 66.19 115 ASP A N 1
ATOM 902 C CA . ASP A 1 115 ? 10.682 -7.455 5.289 1.00 66.19 115 ASP A CA 1
ATOM 903 C C . ASP A 1 115 ? 9.662 -7.456 6.427 1.00 66.19 115 ASP A C 1
ATOM 905 O O . ASP A 1 115 ? 8.720 -8.241 6.437 1.00 66.19 115 ASP A O 1
ATOM 909 N N . SER A 1 116 ? 9.794 -6.519 7.364 1.00 65.31 116 SER A N 1
ATOM 910 C CA . SER A 1 116 ? 8.911 -6.480 8.531 1.00 65.31 116 SER A CA 1
ATOM 911 C C . SER A 1 116 ? 7.479 -6.059 8.177 1.00 65.31 116 SER A C 1
ATOM 913 O O . SER A 1 116 ? 6.556 -6.369 8.917 1.00 65.31 116 SER A O 1
ATOM 915 N N . TYR A 1 117 ? 7.264 -5.358 7.060 1.00 65.00 117 TYR A N 1
ATOM 916 C CA . TYR A 1 117 ? 5.913 -5.044 6.595 1.00 65.00 117 TYR A CA 1
ATOM 917 C C . TYR A 1 117 ? 5.251 -6.283 5.994 1.00 65.00 117 TYR A C 1
ATOM 919 O O . TYR A 1 117 ? 4.097 -6.562 6.310 1.00 65.00 117 TYR A O 1
ATOM 927 N N . ARG A 1 118 ? 6.004 -7.044 5.187 1.00 68.12 118 ARG A N 1
ATOM 928 C CA . ARG A 1 118 ? 5.550 -8.327 4.648 1.00 68.12 118 ARG A CA 1
ATOM 929 C C . ARG A 1 118 ? 5.190 -9.289 5.777 1.00 68.12 118 ARG A C 1
ATOM 931 O O . ARG A 1 118 ? 4.086 -9.802 5.776 1.00 68.12 118 ARG A O 1
ATOM 938 N N . GLU A 1 119 ? 6.054 -9.432 6.784 1.00 68.19 119 GLU A N 1
ATOM 939 C CA . GLU A 1 119 ? 5.780 -10.267 7.964 1.00 68.19 119 GLU A CA 1
ATOM 940 C C . GLU A 1 119 ? 4.467 -9.873 8.664 1.00 68.19 119 GLU A C 1
ATOM 942 O O . GLU A 1 119 ? 3.625 -10.731 8.908 1.00 68.19 119 GLU A O 1
ATOM 947 N N . HIS A 1 120 ? 4.239 -8.582 8.934 1.00 65.62 120 HIS A N 1
ATOM 948 C CA . HIS A 1 120 ? 3.006 -8.148 9.605 1.00 65.62 120 HIS A CA 1
ATOM 949 C C . HIS A 1 120 ? 1.753 -8.288 8.727 1.00 65.62 120 HIS A C 1
ATOM 951 O O . HIS A 1 120 ? 0.671 -8.549 9.255 1.00 65.62 120 HIS A O 1
ATOM 957 N N . PHE A 1 121 ? 1.865 -8.115 7.407 1.00 67.81 121 PHE A N 1
ATOM 958 C CA . PHE A 1 121 ? 0.740 -8.359 6.504 1.00 67.81 121 PHE A CA 1
ATOM 959 C C . PHE A 1 121 ? 0.449 -9.837 6.307 1.00 67.81 121 PHE A C 1
ATOM 961 O O . PHE A 1 121 ? -0.716 -10.202 6.237 1.00 67.81 121 PHE A O 1
ATOM 968 N N . ASP A 1 122 ? 1.471 -10.683 6.255 1.00 69.19 122 ASP A N 1
ATOM 969 C CA . ASP A 1 122 ? 1.294 -12.128 6.188 1.00 69.19 122 ASP A CA 1
ATOM 970 C C . ASP A 1 122 ? 0.658 -12.630 7.492 1.00 69.19 122 ASP A C 1
ATOM 972 O O . ASP A 1 122 ? -0.286 -13.414 7.452 1.00 69.19 122 ASP A O 1
ATOM 976 N N . GLU A 1 123 ? 1.079 -12.116 8.653 1.00 71.31 123 GLU A N 1
ATOM 977 C CA . GLU A 1 123 ? 0.419 -12.384 9.938 1.00 71.31 123 GLU A CA 1
ATOM 978 C C . GLU A 1 123 ? -1.045 -11.917 9.947 1.00 71.31 123 GLU A C 1
ATOM 980 O O . GLU A 1 123 ? -1.925 -12.636 10.423 1.00 71.31 123 GLU A O 1
ATOM 985 N N . LEU A 1 124 ? -1.342 -10.735 9.400 1.00 66.44 124 LEU A N 1
ATOM 986 C CA . LEU A 1 124 ? -2.715 -10.263 9.211 1.00 66.44 124 LEU A CA 1
ATOM 987 C C . LEU A 1 124 ? -3.518 -11.180 8.291 1.00 66.44 124 LEU A C 1
ATOM 989 O O . LEU A 1 124 ? -4.603 -11.609 8.671 1.00 66.44 124 LEU A O 1
ATOM 993 N N . ALA A 1 125 ? -3.002 -11.482 7.101 1.00 66.75 125 ALA A N 1
ATOM 994 C CA . ALA A 1 125 ? -3.644 -12.325 6.102 1.00 66.75 125 ALA A CA 1
ATOM 995 C C . ALA A 1 125 ? -3.919 -13.723 6.666 1.00 66.75 125 ALA A C 1
ATOM 997 O O . ALA A 1 125 ? -5.017 -14.249 6.501 1.00 66.75 125 ALA A O 1
ATOM 998 N N . LEU A 1 126 ? -2.973 -14.285 7.422 1.00 65.19 126 LEU A N 1
ATOM 999 C CA . LEU A 1 126 ? -3.166 -15.523 8.170 1.00 65.19 126 LEU A CA 1
ATOM 1000 C C . LEU A 1 126 ? -4.264 -15.380 9.223 1.00 65.19 126 LEU A C 1
ATOM 1002 O O . LEU A 1 126 ? -5.079 -16.285 9.362 1.00 65.19 126 LEU A O 1
ATOM 1006 N N . ASN A 1 127 ? -4.337 -14.266 9.950 1.00 64.50 127 ASN A N 1
ATOM 1007 C CA . ASN A 1 127 ? -5.417 -14.033 10.910 1.00 64.50 127 ASN A CA 1
ATOM 1008 C C . ASN A 1 127 ? -6.789 -13.879 10.233 1.00 64.50 127 ASN A C 1
ATOM 1010 O O . ASN A 1 127 ? -7.786 -14.322 10.796 1.00 64.50 127 ASN A O 1
ATOM 1014 N N . PHE A 1 128 ? -6.859 -13.313 9.026 1.00 59.94 128 PHE A N 1
ATOM 1015 C CA . PHE A 1 128 ? -8.090 -13.276 8.232 1.00 59.94 128 PHE A CA 1
ATOM 1016 C C . PHE A 1 128 ? -8.484 -14.655 7.704 1.00 59.94 128 PHE A C 1
ATOM 1018 O O . PHE A 1 128 ? -9.634 -15.058 7.859 1.00 59.94 128 PHE A O 1
ATOM 1025 N N . ALA A 1 129 ? -7.537 -15.388 7.115 1.00 60.66 129 ALA A N 1
ATOM 1026 C CA . ALA A 1 129 ? -7.768 -16.715 6.550 1.00 60.66 129 ALA A CA 1
ATOM 1027 C C . ALA A 1 129 ? -8.103 -17.759 7.628 1.00 60.66 129 ALA A C 1
ATOM 1029 O O . ALA A 1 129 ? -8.900 -18.664 7.391 1.00 60.66 129 ALA A O 1
ATOM 1030 N N . ASN A 1 130 ? -7.526 -17.619 8.827 1.00 56.91 130 ASN A N 1
ATOM 1031 C CA . ASN A 1 130 ? -7.773 -18.502 9.966 1.00 56.91 130 ASN A CA 1
ATOM 1032 C C . ASN A 1 130 ? -8.961 -18.069 10.832 1.00 56.91 130 ASN A C 1
ATOM 1034 O O . ASN A 1 130 ? -9.230 -18.726 11.839 1.00 56.91 130 ASN A O 1
ATOM 1038 N N . TYR A 1 131 ? -9.687 -17.001 10.482 1.00 45.09 131 TYR A N 1
ATOM 1039 C CA . TYR A 1 131 ? -10.965 -16.724 11.126 1.00 45.09 131 TYR A CA 1
ATOM 1040 C C . TYR A 1 131 ? -11.998 -17.705 10.557 1.00 45.09 131 TYR A C 1
ATOM 1042 O O . TYR A 1 131 ? -12.387 -17.568 9.395 1.00 45.09 131 TYR A O 1
ATOM 1050 N N . PRO A 1 132 ? -12.472 -18.705 11.328 1.00 46.06 132 PRO A N 1
ATOM 1051 C CA . PRO A 1 132 ? -13.565 -19.529 10.852 1.00 46.06 132 PRO A CA 1
ATOM 1052 C C . PRO A 1 132 ? -14.752 -18.602 10.609 1.00 46.06 132 PRO A C 1
ATOM 1054 O O . PRO A 1 132 ? -15.091 -17.785 11.473 1.00 46.06 132 PRO A O 1
ATOM 1057 N N . HIS A 1 133 ? -15.397 -18.741 9.451 1.00 48.19 133 HIS A N 1
ATOM 1058 C CA . HIS A 1 133 ? -16.759 -18.272 9.261 1.00 48.19 133 HIS A CA 1
ATOM 1059 C C . HIS A 1 133 ? -17.610 -18.861 10.392 1.00 48.19 133 HIS A C 1
ATOM 1061 O O . HIS A 1 133 ? -18.139 -19.966 10.285 1.00 48.19 133 HIS A O 1
ATOM 1067 N N . ARG A 1 134 ? -17.750 -18.136 11.505 1.00 45.12 134 ARG A N 1
ATOM 1068 C CA . ARG A 1 134 ? -18.849 -18.340 12.440 1.00 45.12 134 ARG A CA 1
ATOM 1069 C C . ARG A 1 134 ? -20.089 -17.839 11.713 1.00 45.12 134 ARG A C 1
ATOM 1071 O O . ARG A 1 134 ? -20.546 -16.723 11.927 1.00 45.12 134 ARG A O 1
ATOM 1078 N N . GLN A 1 135 ? -20.588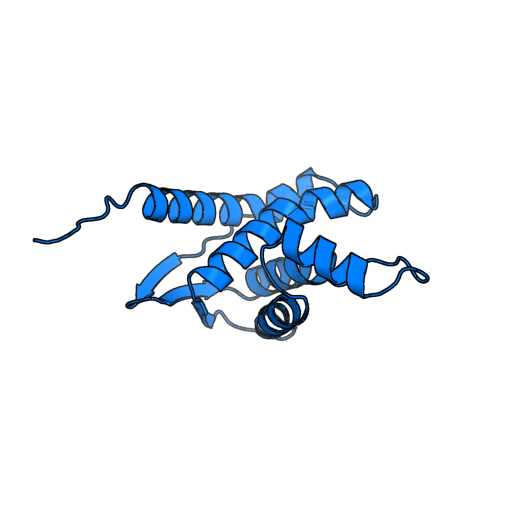 -18.668 10.800 1.00 41.69 135 GLN A 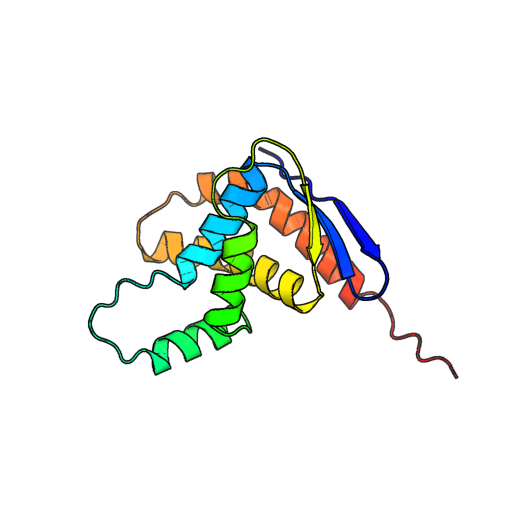N 1
ATOM 1079 C CA . GLN A 1 135 ? -21.978 -18.601 10.399 1.00 41.69 135 GLN A CA 1
ATOM 1080 C C . GLN A 1 135 ? -22.786 -18.940 11.648 1.00 41.69 135 GLN A C 1
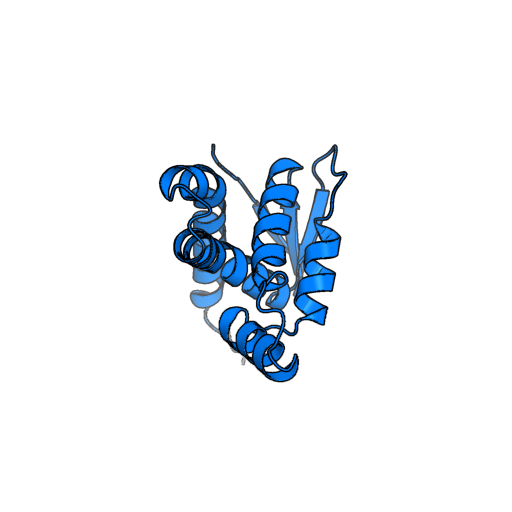ATOM 1082 O O . GLN A 1 135 ? -22.781 -20.071 12.129 1.00 41.69 135 GLN A O 1
ATOM 1087 N N . GLY A 1 136 ? -23.364 -17.906 12.247 1.00 54.03 136 GLY A N 1
ATOM 1088 C CA . GLY A 1 136 ? -24.356 -18.055 13.291 1.00 54.03 136 GLY A CA 1
ATOM 1089 C C . GLY A 1 136 ? -25.717 -18.287 12.657 1.00 54.03 136 GLY A C 1
ATOM 1090 O O . GLY A 1 136 ? -26.290 -17.348 12.110 1.00 54.03 136 GLY A O 1
ATOM 1091 N N . SER A 1 137 ? -26.220 -19.515 12.755 1.00 42.56 137 SER A N 1
ATOM 1092 C CA . SER A 1 137 ? -27.532 -19.900 13.318 1.00 42.56 137 SER A CA 1
ATOM 1093 C C . SER A 1 137 ? -27.871 -21.322 12.900 1.00 42.56 137 SER A C 1
ATOM 1095 O O . SER A 1 137 ? -27.923 -21.576 11.679 1.00 42.56 137 SER A O 1
#

Foldseek 3Di:
DADDWDWDDDDQKTKTWAFLLRLVLLLLLLVLLVDDPPVDDDVVVSQVVCCVQQVDGSVVSVVLSVVSDDDGPGIDIDIGGPSRLSNSLSSLVCSLVSCVVVVNDDSVVSCVSRVNVNVVSVVVVCVVVPPPPPPDD